Protein AF-0000000087414987 (afdb_homodimer)

pLDDT: mean 86.28, std 16.06, range [28.94, 96.12]

Foldseek 3Di:
DDKDFLLVLCVPAPVVCNVVDDPQLRRDIDDDDVDSVVDHPVNSVVVSVVSCVVVVVPDPVD/DDKDFLLVLCVPAPVVCNVVDDPQLRRDIDDDDVDSVVDHPVNSVVVSVVSCVVVVVPPPVD

Sequence (124 aa):
METVRLEEIISMVMPEAQHVLTEEELNVSIVLRDGLGSLNRHDVLEIVAATIHNTGKGALLHMETVRLEEIISMVMPEAQHVLTEEELNVSIVLRDGLGSLNRHDVLEIVAATIHNTGKGALLH

Radius of gyration: 14.1 Å; Cα contacts (8 Å, |Δi|>4): 145; chains: 2; bounding box: 29×41×29 Å

Structure (mmCIF, N/CA/C/O backbone):
data_AF-0000000087414987-model_v1
#
loop_
_entity.id
_entity.type
_entity.pdbx_description
1 polymer 'Uncharacterized protein'
#
loop_
_atom_site.group_PDB
_atom_site.id
_atom_site.type_symbol
_atom_site.label_atom_id
_atom_site.label_alt_id
_atom_site.label_comp_id
_atom_site.label_asym_id
_atom_site.label_entity_id
_atom_site.label_seq_id
_atom_site.pdbx_PDB_ins_code
_atom_site.Cartn_x
_atom_site.Cartn_y
_atom_site.Cartn_z
_atom_site.occupancy
_atom_site.B_iso_or_equiv
_atom_site.auth_seq_id
_atom_site.auth_comp_id
_atom_site.auth_asym_id
_atom_site.auth_atom_id
_atom_site.pdbx_PDB_model_num
ATOM 1 N N . MET A 1 1 ? 3.348 -18.203 -15.219 1 81.31 1 MET A N 1
ATOM 2 C CA . MET A 1 1 ? 2.631 -16.953 -15.438 1 81.31 1 MET A CA 1
ATOM 3 C C . MET A 1 1 ? 1.139 -17.125 -15.172 1 81.31 1 MET A C 1
ATOM 5 O O . MET A 1 1 ? 0.528 -18.094 -15.648 1 81.31 1 MET A O 1
ATOM 9 N N . GLU A 1 2 ? 0.849 -16.469 -14.266 1 88.88 2 GLU A N 1
ATOM 10 C CA . GLU A 1 2 ? -0.557 -16.547 -13.875 1 88.88 2 GLU A CA 1
ATOM 11 C C . GLU A 1 2 ? -1.195 -15.164 -13.812 1 88.88 2 GLU A C 1
ATOM 13 O O . GLU A 1 2 ? -0.565 -14.211 -13.367 1 88.88 2 GLU A O 1
ATOM 18 N N . THR A 1 3 ? -2.391 -15.078 -14.516 1 91.69 3 THR A N 1
ATOM 19 C CA . THR A 1 3 ? -3.168 -13.844 -14.445 1 91.69 3 THR A CA 1
ATOM 20 C C . THR A 1 3 ? -4.242 -13.945 -13.367 1 91.69 3 THR A C 1
ATOM 22 O O . THR A 1 3 ? -5.094 -14.836 -13.414 1 91.69 3 THR A O 1
ATOM 25 N N . VAL A 1 4 ? -4.16 -13.07 -12.461 1 94.12 4 VAL A N 1
ATOM 26 C CA . VAL A 1 4 ? -5.094 -13.07 -11.336 1 94.12 4 VAL A CA 1
ATOM 27 C C . VAL A 1 4 ? -5.582 -11.648 -11.07 1 94.12 4 VAL A C 1
ATOM 29 O O . VAL A 1 4 ? -4.922 -10.68 -11.453 1 94.12 4 VAL A O 1
ATOM 32 N N . ARG A 1 5 ? -6.73 -11.523 -10.492 1 95.12 5 ARG A N 1
ATOM 33 C CA . ARG A 1 5 ? -7.199 -10.203 -10.078 1 95.12 5 ARG A CA 1
ATOM 34 C C . ARG A 1 5 ? -6.516 -9.766 -8.789 1 95.12 5 ARG A C 1
ATOM 36 O O . ARG A 1 5 ? -6.164 -10.594 -7.949 1 95.12 5 ARG A O 1
ATOM 43 N N . LEU A 1 6 ? -6.328 -8.461 -8.703 1 96.06 6 LEU A N 1
ATOM 44 C CA . LEU A 1 6 ? -5.727 -7.938 -7.48 1 96.06 6 LEU A CA 1
ATOM 45 C C . LEU A 1 6 ? -6.523 -8.375 -6.254 1 96.06 6 LEU A C 1
ATOM 47 O O . LEU A 1 6 ? -5.949 -8.656 -5.203 1 96.06 6 LEU A O 1
ATOM 51 N N . GLU A 1 7 ? -7.848 -8.461 -6.383 1 96.12 7 GLU A N 1
ATOM 52 C CA . GLU A 1 7 ? -8.719 -8.867 -5.289 1 96.12 7 GLU A CA 1
ATOM 53 C C . GLU A 1 7 ? -8.305 -10.219 -4.719 1 96.12 7 GLU A C 1
ATOM 55 O O . GLU A 1 7 ? -8.336 -10.43 -3.504 1 96.12 7 GLU A O 1
ATOM 60 N N . GLU A 1 8 ? -7.977 -11.141 -5.602 1 94.75 8 GLU A N 1
ATOM 61 C CA . GLU A 1 8 ? -7.582 -12.477 -5.176 1 94.75 8 GLU A CA 1
ATOM 62 C C . GLU A 1 8 ? -6.273 -12.445 -4.395 1 94.75 8 GLU A C 1
ATOM 64 O O . GLU A 1 8 ? -6.129 -13.133 -3.381 1 94.75 8 GLU A O 1
ATOM 69 N N . ILE A 1 9 ? -5.352 -11.695 -4.898 1 95.12 9 ILE A N 1
ATOM 70 C CA . ILE A 1 9 ? -4.059 -11.562 -4.238 1 95.12 9 ILE A CA 1
ATOM 71 C C . ILE A 1 9 ? -4.246 -10.969 -2.844 1 95.12 9 ILE A C 1
ATOM 73 O O . ILE A 1 9 ? -3.715 -11.5 -1.862 1 95.12 9 ILE A O 1
ATOM 77 N N . ILE A 1 10 ? -5.098 -9.93 -2.742 1 95.44 10 ILE A N 1
ATOM 78 C CA . ILE A 1 10 ? -5.355 -9.242 -1.484 1 95.44 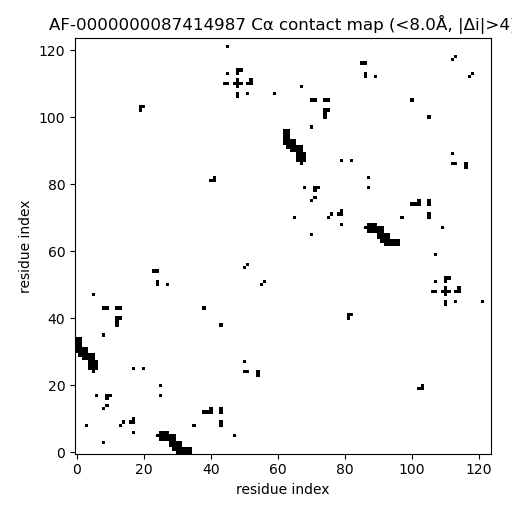10 ILE A CA 1
ATOM 79 C C . ILE A 1 10 ? -6.043 -10.188 -0.506 1 95.44 10 ILE A C 1
ATOM 81 O O . ILE A 1 10 ? -5.66 -10.273 0.663 1 95.44 10 ILE A O 1
ATOM 85 N N . SER A 1 11 ? -6.996 -10.922 -0.87 1 95.44 11 SER A N 1
ATOM 86 C CA . SER A 1 11 ? -7.773 -11.805 -0.015 1 95.44 11 SER A CA 1
ATOM 87 C C . SER A 1 11 ? -6.898 -12.891 0.603 1 95.44 11 SER A C 1
ATOM 89 O O . SER A 1 11 ? -7.148 -13.336 1.723 1 95.44 11 SER A O 1
ATOM 91 N N . MET A 1 12 ? -5.848 -13.195 -0.081 1 93.88 12 MET A N 1
ATOM 92 C CA . MET A 1 12 ? -5.008 -14.297 0.376 1 93.88 12 MET A CA 1
ATOM 93 C C . MET A 1 12 ? -3.863 -13.789 1.243 1 93.88 12 MET A C 1
ATOM 95 O O . MET A 1 12 ? -3.514 -14.414 2.246 1 93.88 12 MET A O 1
ATOM 99 N N . VAL A 1 13 ? -3.273 -12.719 0.846 1 94 13 VAL A N 1
ATOM 100 C CA . VAL A 1 13 ? -2 -12.328 1.441 1 94 13 VAL A CA 1
ATOM 101 C C . VAL A 1 13 ? -2.221 -11.164 2.412 1 94 13 VAL A C 1
ATOM 103 O O . VAL A 1 13 ? -1.556 -11.078 3.447 1 94 13 VAL A O 1
ATOM 106 N N . MET A 1 14 ? -3.059 -10.211 2.162 1 93.12 14 MET A N 1
ATOM 107 C CA . MET A 1 14 ? -3.264 -9.008 2.971 1 93.12 14 MET A CA 1
ATOM 108 C C . MET A 1 14 ? -4.738 -8.625 3.01 1 93.12 14 MET A C 1
ATOM 110 O O . MET A 1 14 ? -5.109 -7.523 2.605 1 93.12 14 MET A O 1
ATOM 114 N N . PRO A 1 15 ? -5.621 -9.43 3.576 1 93.25 15 PRO A N 1
ATOM 115 C CA . PRO A 1 15 ? -7.074 -9.25 3.574 1 93.25 15 PRO A CA 1
ATOM 116 C C . PRO A 1 15 ? -7.5 -7.918 4.191 1 93.25 15 PRO A C 1
ATOM 118 O O . PRO A 1 15 ? -8.523 -7.352 3.807 1 93.25 15 PRO A O 1
ATOM 121 N N . GLU A 1 16 ? -6.742 -7.379 5.012 1 89.5 16 GLU A N 1
ATOM 122 C CA . GLU A 1 16 ? -7.059 -6.125 5.695 1 89.5 16 GLU A CA 1
ATOM 123 C C . GLU A 1 16 ? -7.043 -4.949 4.723 1 89.5 16 GLU A C 1
ATOM 125 O O . GLU A 1 16 ? -7.59 -3.887 5.016 1 89.5 16 GLU A O 1
ATOM 130 N N . ALA A 1 17 ? -6.371 -5.109 3.541 1 91.94 17 ALA A N 1
ATOM 131 C CA . ALA A 1 17 ? -6.266 -4.023 2.568 1 91.94 17 ALA A CA 1
ATOM 132 C C . ALA A 1 17 ? -7.473 -4.004 1.635 1 91.94 17 ALA A C 1
ATOM 134 O O . ALA A 1 17 ? -7.691 -3.027 0.916 1 91.94 17 ALA A O 1
ATOM 135 N N . GLN A 1 18 ? -8.258 -4.98 1.641 1 92.88 18 GLN A N 1
ATOM 136 C CA . GLN A 1 18 ? -9.367 -5.121 0.702 1 92.88 18 GLN A CA 1
ATOM 137 C C . GLN A 1 18 ? -10.359 -3.977 0.852 1 92.88 18 GLN A C 1
ATOM 139 O O . GLN A 1 18 ? -10.906 -3.49 -0.14 1 92.88 18 GLN A O 1
ATOM 144 N N . HIS A 1 19 ? -10.578 -3.469 2.066 1 92.12 19 HIS A N 1
ATOM 145 C CA . HIS A 1 19 ? -11.586 -2.443 2.32 1 92.12 19 HIS A CA 1
ATOM 146 C C . HIS A 1 19 ? -11.031 -1.048 2.049 1 92.12 19 HIS A C 1
ATOM 148 O O . HIS A 1 19 ? -11.781 -0.072 2.021 1 92.12 19 HIS A O 1
ATOM 154 N N . VAL A 1 20 ? -9.75 -0.999 1.908 1 93.56 20 VAL A N 1
ATOM 155 C CA . VAL A 1 20 ? -9.102 0.28 1.646 1 93.56 20 VAL A CA 1
ATOM 156 C C . VAL A 1 20 ? -9.086 0.555 0.145 1 93.56 20 VAL A C 1
ATOM 158 O O . VAL A 1 20 ? -9.203 1.706 -0.283 1 93.56 20 VAL A O 1
ATOM 161 N N . LEU A 1 21 ? -9.016 -0.469 -0.726 1 93.69 21 LEU A N 1
ATOM 162 C CA . LEU A 1 21 ? -8.914 -0.347 -2.176 1 93.69 21 LEU A CA 1
ATOM 163 C C . LEU A 1 21 ? -10.289 -0.139 -2.803 1 93.69 21 LEU A C 1
ATOM 165 O O . LEU A 1 21 ? -11.289 -0.624 -2.279 1 93.69 21 LEU A O 1
ATOM 169 N N . THR A 1 22 ? -10.266 0.566 -3.861 1 92.62 22 THR A N 1
ATOM 170 C CA . THR A 1 22 ? -11.516 0.759 -4.59 1 92.62 22 THR A CA 1
ATOM 171 C C . THR A 1 22 ? -11.844 -0.47 -5.434 1 92.62 22 THR A C 1
ATOM 173 O O . THR A 1 22 ? -10.969 -1.299 -5.699 1 92.62 22 THR A O 1
ATOM 176 N N . GLU A 1 23 ? -13.148 -0.465 -5.875 1 93.75 23 GLU A N 1
ATOM 177 C CA . GLU A 1 23 ? -13.57 -1.558 -6.742 1 93.75 23 GLU A CA 1
ATOM 178 C C . GLU A 1 23 ? -12.773 -1.573 -8.039 1 93.75 23 GLU A C 1
ATOM 180 O O . GLU A 1 23 ? -12.461 -2.641 -8.57 1 93.75 23 GLU A O 1
ATOM 185 N N . GLU A 1 24 ? -12.453 -0.45 -8.547 1 93.06 24 GLU A N 1
ATOM 186 C CA . GLU A 1 24 ? -11.672 -0.328 -9.773 1 93.06 24 GLU A CA 1
ATOM 187 C C . GLU A 1 24 ? -10.281 -0.938 -9.609 1 93.06 24 GLU A C 1
ATOM 189 O O . GLU A 1 24 ? -9.805 -1.66 -10.484 1 93.06 24 GLU A O 1
ATOM 194 N N . GLU A 1 25 ? -9.688 -0.65 -8.508 1 95 25 GLU A N 1
ATOM 195 C CA . GLU A 1 25 ? -8.367 -1.203 -8.227 1 95 25 GLU A CA 1
ATOM 196 C C . GLU A 1 25 ? -8.43 -2.719 -8.055 1 95 25 GLU A C 1
ATOM 198 O O . GLU A 1 25 ? -7.594 -3.445 -8.594 1 95 25 GLU A O 1
ATOM 203 N N . LEU A 1 26 ? -9.422 -3.201 -7.301 1 95.56 26 LEU A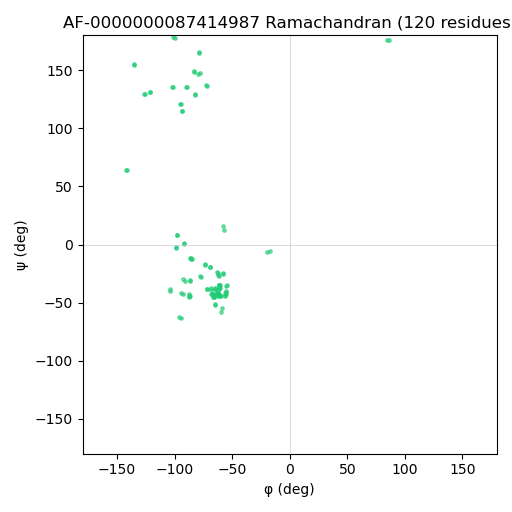 N 1
ATOM 204 C CA . LEU A 1 26 ? -9.578 -4.617 -6.984 1 95.56 26 LEU A CA 1
ATOM 205 C C . LEU A 1 26 ? -9.812 -5.438 -8.25 1 95.56 26 LEU A C 1
ATOM 207 O O . LEU A 1 26 ? -9.414 -6.602 -8.32 1 95.56 26 LEU A O 1
ATOM 211 N N . ASN A 1 27 ? -10.305 -4.801 -9.25 1 95.5 27 ASN A N 1
ATOM 212 C CA . ASN A 1 27 ? -10.68 -5.504 -10.477 1 95.5 27 ASN A CA 1
ATOM 213 C C . ASN A 1 27 ? -9.531 -5.527 -11.477 1 95.5 27 ASN A C 1
ATOM 215 O O . ASN A 1 27 ? -9.664 -6.082 -12.57 1 95.5 27 ASN A O 1
ATOM 219 N N . VAL A 1 28 ? -8.391 -4.957 -11.117 1 94.69 28 VAL A N 1
ATOM 220 C CA . VAL A 1 28 ? -7.242 -4.938 -12.016 1 94.69 28 VAL A CA 1
ATOM 221 C C . VAL A 1 28 ? -6.629 -6.336 -12.094 1 94.69 28 VAL A C 1
ATOM 223 O O . VAL A 1 28 ? -6.438 -6.996 -11.07 1 94.69 28 VAL A O 1
ATOM 226 N N . SER A 1 29 ? -6.273 -6.715 -13.344 1 94.75 29 SER A N 1
ATOM 227 C CA . SER A 1 29 ? -5.605 -7.996 -13.539 1 94.75 29 SER A CA 1
ATOM 228 C C . SER A 1 29 ? -4.09 -7.852 -13.453 1 94.75 29 SER A C 1
ATOM 230 O O . SER A 1 29 ? -3.518 -6.902 -13.992 1 94.75 29 SER A O 1
ATOM 232 N N . ILE A 1 30 ? -3.459 -8.828 -12.711 1 94 30 ILE A N 1
ATOM 233 C CA . ILE A 1 30 ? -2.016 -8.844 -12.5 1 94 30 ILE A CA 1
ATOM 234 C C . ILE A 1 30 ? -1.428 -10.148 -13.023 1 94 30 ILE A C 1
ATOM 236 O O . ILE A 1 30 ? -1.955 -11.227 -12.75 1 94 30 ILE A O 1
ATOM 240 N N . VAL A 1 31 ? -0.401 -9.992 -13.781 1 92.06 31 VAL A N 1
ATOM 241 C CA . VAL A 1 31 ? 0.315 -11.172 -14.258 1 92.06 31 VAL A CA 1
ATOM 242 C C . VAL A 1 31 ? 1.476 -11.484 -13.312 1 92.06 31 VAL A C 1
ATOM 244 O O . VAL A 1 31 ? 2.371 -10.664 -13.125 1 92.06 31 VAL A O 1
ATOM 247 N N . LEU A 1 32 ? 1.332 -12.664 -12.664 1 90.19 32 LEU A N 1
ATOM 248 C CA . LEU A 1 32 ? 2.379 -13.133 -11.758 1 90.19 32 LEU A CA 1
ATOM 249 C C . LEU A 1 32 ? 3.238 -14.195 -12.422 1 90.19 32 LEU A C 1
ATOM 251 O O . LEU A 1 32 ? 2.713 -15.125 -13.047 1 90.19 32 LEU A O 1
ATOM 255 N N . ARG A 1 33 ? 4.5 -14.102 -12.281 1 83.94 33 ARG A N 1
ATOM 256 C CA . ARG A 1 33 ? 5.41 -15.055 -12.906 1 83.94 33 ARG A CA 1
ATOM 257 C C . ARG A 1 33 ? 5.637 -16.266 -12 1 83.94 33 ARG A C 1
ATOM 259 O O . ARG A 1 33 ? 5.707 -17.406 -12.484 1 83.94 33 ARG A O 1
ATOM 266 N N . ASP A 1 34 ? 5.863 -15.938 -10.633 1 85.81 34 ASP A N 1
ATOM 267 C CA . ASP A 1 34 ? 6.195 -17.016 -9.711 1 85.81 34 ASP A CA 1
ATOM 268 C C . ASP A 1 34 ? 4.965 -17.484 -8.93 1 85.81 34 ASP A C 1
ATOM 270 O O . ASP A 1 34 ? 5.078 -18.25 -7.98 1 85.81 34 ASP A O 1
ATOM 274 N N . GLY A 1 35 ? 3.809 -17 -9.297 1 83.44 35 GLY A N 1
ATOM 275 C CA . GLY A 1 35 ? 2.572 -17.438 -8.672 1 83.44 35 GLY A CA 1
ATOM 276 C C . GLY A 1 35 ? 2.252 -16.688 -7.391 1 83.44 35 GLY A C 1
ATOM 277 O O . GLY A 1 35 ? 3.086 -15.945 -6.879 1 83.44 35 GLY A O 1
ATOM 278 N N . LEU A 1 36 ? 1.047 -16.984 -6.77 1 85.31 36 LEU A N 1
ATOM 279 C CA . LEU A 1 36 ? 0.503 -16.328 -5.59 1 85.31 36 LEU A CA 1
ATOM 280 C C . LEU A 1 36 ? 1.192 -16.812 -4.32 1 85.31 36 LEU A C 1
ATOM 282 O O . LEU A 1 36 ? 1.345 -16.062 -3.359 1 85.31 36 LEU A O 1
ATOM 286 N N . GLY A 1 37 ? 1.663 -18 -4.391 1 85.69 37 GLY A N 1
ATOM 287 C CA . GLY A 1 37 ? 2.189 -18.641 -3.195 1 85.69 37 GLY A CA 1
ATOM 288 C C . GLY A 1 37 ? 3.537 -18.078 -2.768 1 85.69 37 GLY A C 1
ATOM 289 O O . GLY A 1 37 ? 3.969 -18.297 -1.633 1 85.69 37 GLY A O 1
ATOM 290 N N . SER A 1 38 ? 4.262 -17.391 -3.576 1 87.75 38 SER A N 1
ATOM 291 C CA . SER A 1 38 ? 5.59 -16.891 -3.252 1 87.75 38 SER A CA 1
ATOM 292 C C . SER A 1 38 ? 5.535 -15.422 -2.828 1 87.75 38 SER A C 1
ATOM 294 O O . SER A 1 38 ? 6.543 -14.859 -2.402 1 87.75 38 SER A O 1
ATOM 296 N N . LEU A 1 39 ? 4.41 -14.789 -2.848 1 90.44 39 LEU A N 1
ATOM 297 C CA . LEU A 1 39 ? 4.25 -13.375 -2.547 1 90.44 39 LEU A CA 1
ATOM 298 C C . LEU A 1 39 ? 4.184 -13.141 -1.04 1 90.44 39 LEU A C 1
ATOM 300 O O . LEU A 1 39 ? 3.514 -13.891 -0.323 1 90.44 39 LEU A O 1
ATOM 304 N N . ASN A 1 40 ? 4.977 -12.273 -0.62 1 91.06 40 ASN A N 1
ATOM 305 C CA . ASN A 1 40 ? 4.816 -11.805 0.752 1 91.06 40 ASN A CA 1
ATOM 306 C C . ASN A 1 40 ? 4.078 -10.477 0.806 1 91.06 40 ASN A C 1
ATOM 308 O O . ASN A 1 40 ? 3.699 -9.922 -0.231 1 91.06 40 ASN A O 1
ATOM 312 N N . ARG A 1 41 ? 3.812 -9.953 1.92 1 91.75 41 ARG A N 1
ATOM 313 C CA . ARG A 1 41 ? 3.023 -8.742 2.109 1 91.75 41 ARG A CA 1
ATOM 314 C C . ARG A 1 41 ? 3.689 -7.543 1.438 1 91.75 41 ARG A C 1
ATOM 316 O O . ARG A 1 41 ? 3.008 -6.684 0.869 1 91.75 41 ARG A O 1
ATOM 323 N N . HIS A 1 42 ? 5 -7.531 1.548 1 92 42 HIS A N 1
ATOM 324 C CA . HIS A 1 42 ? 5.699 -6.426 0.901 1 92 42 HIS A CA 1
ATOM 325 C C . HIS A 1 42 ? 5.574 -6.508 -0.617 1 92 42 HIS A C 1
ATOM 327 O O . HIS A 1 42 ? 5.418 -5.484 -1.287 1 92 42 HIS A O 1
ATOM 333 N N . ASP A 1 43 ? 5.711 -7.711 -1.176 1 91.44 43 ASP A N 1
ATOM 334 C CA . ASP A 1 43 ? 5.52 -7.891 -2.611 1 91.44 43 ASP A CA 1
ATOM 335 C C . ASP A 1 43 ? 4.148 -7.391 -3.051 1 91.44 43 ASP A C 1
ATOM 337 O O . ASP A 1 43 ? 4.02 -6.738 -4.09 1 91.44 43 ASP A O 1
ATOM 341 N N . VAL A 1 44 ? 3.191 -7.652 -2.262 1 92.5 44 VAL A N 1
ATOM 342 C CA . VAL A 1 44 ? 1.819 -7.266 -2.572 1 92.5 44 VAL A CA 1
ATOM 343 C C . VAL A 1 44 ? 1.685 -5.746 -2.512 1 92.5 44 VAL A C 1
ATOM 345 O O . VAL A 1 44 ? 1.027 -5.141 -3.359 1 92.5 44 VAL A O 1
ATOM 348 N N . LEU A 1 45 ? 2.322 -5.195 -1.591 1 92.38 45 LEU A N 1
ATOM 349 C CA . LEU A 1 45 ? 2.297 -3.74 -1.484 1 92.38 45 LEU A CA 1
ATOM 350 C C . LEU A 1 45 ? 2.875 -3.094 -2.738 1 92.38 45 LEU A C 1
ATOM 352 O O . LEU A 1 45 ? 2.406 -2.037 -3.17 1 92.38 45 LEU A O 1
ATOM 356 N N . GLU A 1 46 ? 3.789 -3.68 -3.271 1 92.44 46 GLU A N 1
ATOM 357 C CA . GLU A 1 46 ? 4.379 -3.168 -4.504 1 92.44 46 GLU A CA 1
ATOM 358 C C . GLU A 1 46 ? 3.395 -3.266 -5.668 1 92.44 46 GLU A C 1
ATOM 360 O O . GLU A 1 46 ? 3.295 -2.346 -6.48 1 92.44 46 GLU A O 1
ATOM 365 N N . ILE A 1 47 ? 2.76 -4.348 -5.699 1 92.75 47 ILE A N 1
ATOM 366 C CA . ILE A 1 47 ? 1.757 -4.551 -6.742 1 92.75 47 ILE A CA 1
ATOM 367 C C . ILE A 1 47 ? 0.635 -3.527 -6.582 1 92.75 47 ILE A C 1
ATOM 369 O O . ILE A 1 47 ? 0.191 -2.924 -7.562 1 92.75 47 ILE A O 1
ATOM 373 N N . VAL A 1 48 ? 0.262 -3.346 -5.273 1 92.81 48 VAL A N 1
ATOM 374 C CA . VAL A 1 48 ? -0.786 -2.373 -4.98 1 92.81 48 VAL A CA 1
ATOM 375 C C . VAL A 1 48 ? -0.323 -0.977 -5.387 1 92.81 48 VAL A C 1
ATOM 377 O O . VAL A 1 48 ? -1.081 -0.218 -6 1 92.81 48 VAL A O 1
ATOM 380 N N . ALA A 1 49 ? 0.877 -0.675 -5.105 1 92.56 49 ALA A N 1
ATOM 381 C CA . ALA A 1 49 ? 1.435 0.626 -5.465 1 92.56 49 ALA A CA 1
ATOM 382 C C . ALA A 1 49 ? 1.395 0.84 -6.977 1 92.56 49 ALA A C 1
ATOM 384 O O . ALA A 1 49 ? 1.003 1.911 -7.445 1 92.56 49 ALA A O 1
ATOM 385 N N . ALA A 1 50 ? 1.762 -0.129 -7.691 1 90.69 50 ALA A N 1
ATOM 386 C CA . ALA A 1 50 ? 1.747 -0.039 -9.148 1 90.69 50 AL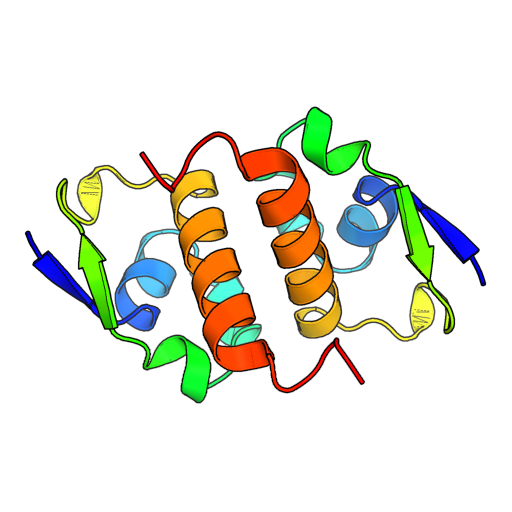A A CA 1
ATOM 387 C C . ALA A 1 50 ? 0.324 0.119 -9.672 1 90.69 50 ALA A C 1
ATOM 389 O O . ALA A 1 50 ? 0.085 0.871 -10.625 1 90.69 50 ALA A O 1
ATOM 390 N N . THR A 1 51 ? -0.589 -0.565 -9.055 1 92.69 51 THR A N 1
ATOM 391 C CA . THR A 1 51 ? -1.991 -0.492 -9.453 1 92.69 51 THR A CA 1
ATOM 392 C C . THR A 1 51 ? -2.547 0.911 -9.219 1 92.69 51 THR A C 1
ATOM 394 O O . THR A 1 51 ? -3.199 1.479 -10.094 1 92.69 51 THR A O 1
ATOM 397 N N . ILE A 1 52 ? -2.342 1.394 -7.996 1 91.19 52 ILE A N 1
ATOM 398 C CA . ILE A 1 52 ? -2.801 2.729 -7.633 1 91.19 52 ILE A CA 1
ATOM 399 C C . ILE A 1 52 ? -2.213 3.758 -8.594 1 91.19 52 ILE A C 1
ATOM 401 O O . ILE A 1 52 ? -2.918 4.656 -9.062 1 91.19 52 ILE A O 1
ATOM 405 N N . HIS A 1 53 ? -0.935 3.645 -8.906 1 85.62 53 HIS A N 1
ATOM 406 C CA . HIS A 1 53 ? -0.277 4.559 -9.836 1 85.62 53 HIS A CA 1
ATOM 407 C C . HIS A 1 53 ? -0.908 4.484 -11.219 1 85.62 53 HIS A C 1
ATOM 409 O O . HIS A 1 53 ? -1.135 5.516 -11.859 1 85.62 53 HIS A O 1
ATOM 415 N N . ASN A 1 54 ? -1.149 3.357 -11.602 1 86.88 54 ASN A N 1
ATOM 416 C CA . ASN A 1 54 ? -1.701 3.15 -12.938 1 86.88 54 ASN A CA 1
ATOM 417 C C . ASN A 1 54 ? -3.154 3.607 -13.023 1 86.88 54 ASN A C 1
ATOM 419 O O . ASN A 1 54 ? -3.582 4.145 -14.047 1 86.88 54 ASN A O 1
ATOM 423 N N . THR A 1 55 ? -3.816 3.314 -11.914 1 86.19 55 THR A N 1
ATOM 424 C CA . THR A 1 55 ? -5.227 3.68 -11.914 1 86.19 55 THR A CA 1
ATOM 425 C C . THR A 1 55 ? -5.414 5.117 -11.445 1 86.19 55 THR A C 1
ATOM 427 O O . THR A 1 55 ? -6.422 5.754 -11.758 1 86.19 55 THR A O 1
ATOM 430 N N . GLY A 1 56 ? -4.602 5.484 -10.312 1 69.75 56 GLY A N 1
ATOM 431 C CA . GLY A 1 56 ? -4.672 6.809 -9.711 1 69.75 56 GLY A CA 1
ATOM 432 C C . GLY A 1 56 ? -4.195 7.91 -10.641 1 69.75 56 GLY A C 1
ATOM 433 O O . GLY A 1 56 ? -4.383 9.094 -10.352 1 69.75 56 GLY A O 1
ATOM 434 N N . LYS A 1 57 ? -3.064 7.719 -11.547 1 56.84 57 LYS A N 1
ATOM 435 C CA . LYS A 1 57 ? -2.799 8.891 -12.375 1 56.84 57 LYS A CA 1
ATOM 436 C C . LYS A 1 57 ? -4 9.836 -12.398 1 56.84 57 LYS A C 1
ATOM 438 O O . LYS A 1 57 ? -3.879 10.992 -12.797 1 56.84 57 LYS A O 1
ATOM 443 N N . GLY A 1 58 ? -5.023 9.578 -11.891 1 43.34 58 GLY A N 1
ATOM 444 C CA . GLY A 1 58 ? -5.848 10.773 -11.812 1 43.34 58 GLY A CA 1
ATOM 445 C C . GLY A 1 58 ? -5.688 11.531 -10.5 1 43.34 58 GLY A C 1
ATOM 446 O O . GLY A 1 58 ? -6.02 12.711 -10.414 1 43.34 58 GLY A O 1
ATOM 447 N N . ALA A 1 59 ? -5.375 10.961 -9.328 1 40.5 59 ALA A N 1
ATOM 448 C CA . ALA A 1 59 ? -5.684 11.758 -8.148 1 40.5 59 ALA A CA 1
ATOM 449 C C . ALA A 1 59 ? -4.453 12.531 -7.672 1 40.5 59 ALA A C 1
ATOM 451 O O . ALA A 1 59 ? -4.578 13.625 -7.117 1 40.5 59 ALA A O 1
ATOM 452 N N . LEU A 1 60 ? -3.338 12 -7.246 1 38.62 60 LEU A N 1
ATOM 453 C CA . LEU A 1 60 ? -2.322 12.711 -6.477 1 38.62 60 LEU A CA 1
ATOM 454 C C . LEU A 1 60 ? -1.783 13.898 -7.258 1 38.62 60 LEU A C 1
ATOM 456 O O . LEU A 1 60 ? -1.18 14.805 -6.68 1 38.62 60 LEU A O 1
ATOM 460 N N . LEU A 1 61 ? -1.278 13.719 -8.352 1 31.34 61 LEU A N 1
ATOM 461 C CA . LEU A 1 61 ? -0.621 14.883 -8.945 1 31.34 61 LEU A CA 1
ATOM 462 C C . LEU A 1 61 ? -1.594 16.047 -9.086 1 31.34 61 LEU A C 1
ATOM 464 O O . LEU A 1 61 ? -1.235 17.094 -9.617 1 31.34 61 LEU A O 1
ATOM 468 N N . HIS A 1 62 ? -2.707 16.109 -8.484 1 29.25 62 HIS A N 1
ATOM 469 C CA . HIS A 1 62 ? -3.135 17.5 -8.633 1 29.25 62 HIS A CA 1
ATOM 470 C C . HIS A 1 62 ? -2.645 18.359 -7.477 1 29.25 62 HIS A C 1
ATOM 472 O O . HIS A 1 62 ? -2.68 17.922 -6.32 1 29.25 62 HIS A O 1
ATOM 478 N N . MET B 1 1 ? 0.997 23.234 5.781 1 81.25 1 MET B N 1
ATOM 479 C CA . MET B 1 1 ? 2.055 22.375 5.277 1 81.25 1 MET B CA 1
ATOM 480 C C . MET B 1 1 ? 2.861 21.781 6.426 1 81.25 1 MET B C 1
ATOM 482 O O . MET B 1 1 ? 3.256 22.484 7.352 1 81.25 1 MET B O 1
ATOM 486 N N . GLU B 1 2 ? 2.693 20.609 6.441 1 88.94 2 GLU B N 1
ATOM 487 C CA . GLU B 1 2 ? 3.391 19.906 7.512 1 88.94 2 GLU B CA 1
ATOM 488 C C . GLU B 1 2 ? 4.258 18.781 6.961 1 88.94 2 GLU B C 1
ATOM 490 O O . GLU B 1 2 ? 3.859 18.078 6.027 1 88.94 2 GLU B O 1
ATOM 495 N N . THR B 1 3 ? 5.555 18.812 7.426 1 91.69 3 THR B N 1
ATOM 496 C CA . THR B 1 3 ? 6.461 17.734 7.074 1 91.69 3 THR B CA 1
ATOM 497 C C . THR B 1 3 ? 6.473 16.672 8.164 1 91.69 3 THR B C 1
ATOM 499 O O . THR B 1 3 ? 6.777 16.953 9.32 1 91.69 3 THR B O 1
ATOM 502 N N . VAL B 1 4 ? 6.133 15.508 7.77 1 94.12 4 VAL B N 1
ATOM 503 C CA . VAL B 1 4 ? 6.055 14.398 8.719 1 94.12 4 VAL B CA 1
ATOM 504 C C . VAL B 1 4 ? 6.707 13.156 8.109 1 94.12 4 VAL B C 1
ATOM 506 O O . VAL B 1 4 ? 6.82 13.039 6.891 1 94.12 4 VAL B O 1
ATOM 509 N N . ARG B 1 5 ? 7.16 12.273 8.953 1 95.25 5 ARG B N 1
ATOM 510 C CA . ARG B 1 5 ? 7.672 11 8.453 1 95.25 5 ARG B CA 1
ATOM 511 C C . ARG B 1 5 ? 6.527 10.047 8.125 1 95.25 5 ARG B C 1
ATOM 513 O O . ARG B 1 5 ? 5.469 10.094 8.75 1 95.25 5 ARG B O 1
ATOM 520 N N . LEU B 1 6 ? 6.785 9.25 7.102 1 96.12 6 LEU B N 1
ATOM 521 C CA . LEU B 1 6 ? 5.77 8.266 6.734 1 96.12 6 LEU B CA 1
ATOM 522 C C . LEU B 1 6 ? 5.398 7.395 7.934 1 96.12 6 LEU B C 1
ATOM 524 O O . LEU B 1 6 ? 4.234 7.027 8.102 1 96.12 6 LEU B O 1
ATOM 528 N N . GLU B 1 7 ? 6.371 7.086 8.812 1 96.12 7 GLU B N 1
ATOM 529 C CA . GLU B 1 7 ? 6.148 6.266 9.992 1 96.12 7 GLU B CA 1
ATOM 530 C C . GLU B 1 7 ? 5.039 6.848 10.867 1 96.12 7 GLU B C 1
ATOM 532 O O . GLU B 1 7 ? 4.219 6.109 11.414 1 96.12 7 GLU B O 1
ATOM 537 N N . GLU B 1 8 ? 5.062 8.164 11.023 1 94.75 8 GLU B N 1
ATOM 538 C CA . GLU B 1 8 ? 4.062 8.836 11.852 1 94.75 8 GLU B CA 1
ATOM 539 C C . GLU B 1 8 ? 2.668 8.711 11.242 1 94.75 8 GLU B C 1
ATOM 541 O O . GLU B 1 8 ? 1.691 8.469 11.953 1 94.75 8 GLU B O 1
ATOM 546 N N . ILE B 1 9 ? 2.596 8.906 9.953 1 95.19 9 ILE B N 1
ATOM 547 C CA . ILE B 1 9 ? 1.323 8.805 9.25 1 95.19 9 ILE B CA 1
ATOM 548 C C . ILE B 1 9 ? 0.768 7.391 9.391 1 95.19 9 ILE B C 1
ATOM 550 O O . ILE B 1 9 ? -0.403 7.207 9.727 1 95.19 9 ILE B O 1
ATOM 554 N N . ILE B 1 10 ? 1.651 6.379 9.242 1 95.56 10 ILE B N 1
ATOM 555 C CA . ILE B 1 10 ? 1.263 4.973 9.312 1 95.56 10 ILE B CA 1
ATOM 556 C C . ILE B 1 10 ? 0.793 4.637 10.727 1 95.56 10 ILE B C 1
ATOM 558 O O . ILE B 1 10 ? -0.248 4.004 10.906 1 95.56 10 ILE B O 1
ATOM 562 N N . SER B 1 11 ? 1.438 5.016 11.727 1 95.44 11 SER B N 1
ATOM 563 C CA . SER B 1 11 ? 1.131 4.699 13.117 1 95.44 11 SER B CA 1
ATOM 564 C C . SER B 1 11 ? -0.239 5.238 13.516 1 95.44 11 SER B C 1
AT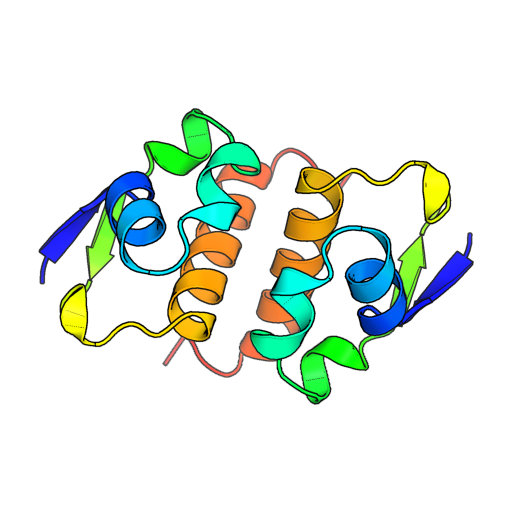OM 566 O O . SER B 1 11 ? -0.933 4.633 14.336 1 95.44 11 SER B O 1
ATOM 568 N N . MET B 1 12 ? -0.619 6.266 12.859 1 93.81 12 MET B N 1
ATOM 569 C CA . MET B 1 12 ? -1.867 6.918 13.242 1 93.81 12 MET B CA 1
ATOM 570 C C . MET B 1 12 ? -3.039 6.375 12.43 1 93.81 12 MET B C 1
ATOM 572 O O . MET B 1 12 ? -4.129 6.176 12.969 1 93.81 12 MET B O 1
ATOM 576 N N . VAL B 1 13 ? -2.838 6.188 11.18 1 94.06 13 VAL B N 1
ATOM 577 C CA . VAL B 1 13 ? -3.965 5.953 10.281 1 94.06 13 VAL B CA 1
ATOM 578 C C . VAL B 1 13 ? -4.035 4.469 9.922 1 94.06 13 VAL B C 1
ATOM 580 O O . VAL B 1 13 ? -5.121 3.912 9.766 1 94.06 13 VAL B O 1
ATOM 583 N N . MET B 1 14 ? -2.971 3.783 9.695 1 92.94 14 MET B N 1
ATOM 584 C CA . MET B 1 14 ? -2.934 2.396 9.242 1 92.94 14 MET B CA 1
ATOM 585 C C . MET B 1 14 ? -1.805 1.63 9.922 1 92.94 14 MET B C 1
ATOM 587 O O . MET B 1 14 ? -0.915 1.102 9.25 1 92.94 14 MET B O 1
ATOM 591 N N . PRO B 1 15 ? -1.812 1.426 11.234 1 93.19 15 PRO B N 1
ATOM 592 C CA . PRO B 1 15 ? -0.739 0.821 12.023 1 93.19 15 PRO B CA 1
ATOM 593 C C . PRO B 1 15 ? -0.379 -0.586 11.555 1 93.19 15 PRO B C 1
ATOM 595 O O . PRO B 1 15 ? 0.772 -1.01 11.688 1 93.19 15 PRO B O 1
ATOM 598 N N . GLU B 1 16 ? -1.252 -1.247 10.945 1 89.5 16 GLU B N 1
ATOM 599 C CA . GLU B 1 16 ? -1.032 -2.613 10.477 1 89.5 16 GLU B CA 1
ATOM 600 C C . GLU B 1 16 ? -0.027 -2.65 9.328 1 89.5 16 GLU B C 1
ATOM 602 O O . GLU B 1 16 ? 0.533 -3.705 9.023 1 89.5 16 GLU B O 1
ATOM 607 N N . ALA B 1 17 ? 0.198 -1.488 8.641 1 92.12 17 ALA B N 1
ATOM 608 C CA . ALA B 1 17 ? 1.111 -1.436 7.504 1 92.12 17 ALA B CA 1
ATOM 609 C C . ALA B 1 17 ? 2.547 -1.203 7.961 1 92.12 17 ALA B C 1
ATOM 611 O O . ALA B 1 17 ? 3.49 -1.379 7.188 1 92.12 17 ALA B O 1
ATOM 612 N N . GLN B 1 18 ? 2.746 -0.875 9.148 1 92.75 18 GLN B N 1
ATOM 613 C CA . GLN B 1 18 ? 4.062 -0.509 9.664 1 92.75 18 GLN B CA 1
ATOM 614 C C . GLN B 1 18 ? 5.043 -1.67 9.539 1 92.75 18 GLN B C 1
ATOM 616 O O . GLN B 1 18 ? 6.223 -1.464 9.234 1 92.75 18 GLN B O 1
ATOM 621 N N . HIS B 1 19 ? 4.586 -2.912 9.695 1 92.19 19 HIS B N 1
ATOM 622 C CA . HIS B 1 19 ? 5.469 -4.074 9.688 1 92.19 19 HIS B CA 1
ATOM 623 C C . HIS B 1 19 ? 5.73 -4.562 8.266 1 92.19 19 HIS B C 1
ATOM 625 O O . HIS B 1 19 ? 6.598 -5.41 8.047 1 92.19 19 HIS B O 1
ATOM 631 N N . VAL B 1 20 ? 4.953 -4.059 7.383 1 93.56 20 VAL B N 1
ATOM 632 C CA . VAL B 1 20 ? 5.098 -4.449 5.984 1 93.56 20 VAL B CA 1
ATOM 633 C C . VAL B 1 20 ? 6.133 -3.557 5.301 1 93.56 20 VAL B C 1
ATOM 635 O O . VAL B 1 20 ? 6.871 -4.008 4.422 1 93.56 20 VAL B O 1
ATOM 638 N N . LEU B 1 21 ? 6.293 -2.275 5.715 1 93.75 21 LEU B N 1
ATOM 639 C CA . LEU B 1 21 ? 7.188 -1.297 5.102 1 93.75 21 LEU B CA 1
ATOM 640 C C . LEU B 1 21 ? 8.609 -1.455 5.629 1 93.75 21 LEU B C 1
ATOM 642 O O . LEU B 1 21 ? 8.812 -1.862 6.773 1 93.75 21 LEU B O 1
ATOM 646 N N . THR B 1 22 ? 9.523 -1.13 4.777 1 92.5 22 THR B N 1
ATOM 647 C CA . THR B 1 22 ? 10.914 -1.158 5.203 1 92.5 22 THR B CA 1
ATOM 648 C C . THR B 1 22 ? 11.258 0.089 6.016 1 92.5 22 THR B C 1
ATOM 650 O O . THR B 1 22 ? 10.539 1.091 5.953 1 92.5 22 THR B O 1
ATOM 653 N N . GLU B 1 23 ? 12.438 -0.036 6.719 1 93.81 23 GLU B N 1
ATOM 654 C CA . GLU B 1 23 ? 12.914 1.112 7.484 1 93.81 23 GLU B CA 1
ATOM 655 C C . GLU B 1 23 ? 13.18 2.311 6.578 1 93.81 23 GLU B C 1
ATOM 657 O O . GLU B 1 23 ? 12.93 3.455 6.965 1 93.81 23 GLU B O 1
ATOM 662 N N . GLU B 1 24 ? 13.672 2.066 5.426 1 93.06 24 GLU B N 1
ATOM 663 C CA . GLU B 1 24 ? 13.953 3.121 4.457 1 93.06 24 GLU B CA 1
ATOM 664 C C . GLU B 1 24 ? 12.672 3.85 4.047 1 93.06 24 GLU B C 1
ATOM 666 O O . GLU B 1 24 ? 12.656 5.078 3.969 1 93.06 24 GLU B O 1
ATOM 671 N N . GLU B 1 25 ? 11.664 3.098 3.805 1 95.19 25 GLU B N 1
ATOM 672 C CA . GLU B 1 25 ? 10.383 3.695 3.434 1 95.19 25 GLU B CA 1
ATOM 673 C C . GLU B 1 25 ? 9.789 4.492 4.594 1 95.19 25 GLU B C 1
ATOM 675 O O . GLU B 1 25 ? 9.305 5.609 4.402 1 95.19 25 GLU B O 1
ATOM 680 N N . LEU B 1 26 ? 9.836 3.92 5.812 1 95.62 26 LEU B N 1
ATOM 681 C CA . LEU B 1 26 ? 9.25 4.527 7.008 1 95.62 26 LEU B CA 1
ATOM 682 C C . LEU B 1 26 ? 9.938 5.848 7.332 1 95.62 26 LEU B C 1
ATOM 684 O O . LEU B 1 26 ? 9.312 6.754 7.887 1 95.62 26 LEU B O 1
ATOM 688 N N . ASN B 1 27 ? 11.125 5.992 6.879 1 95.5 27 ASN B N 1
ATOM 689 C CA . ASN B 1 27 ? 11.922 7.164 7.223 1 95.5 27 ASN B CA 1
ATOM 690 C C . ASN B 1 27 ? 11.758 8.281 6.195 1 95.5 27 ASN B C 1
ATOM 692 O O . ASN B 1 27 ? 12.352 9.352 6.332 1 95.5 27 ASN B O 1
ATOM 696 N N . VAL B 1 28 ? 10.945 8.055 5.184 1 94.69 28 VAL B N 1
ATOM 697 C CA . VAL B 1 28 ? 10.719 9.07 4.152 1 94.69 28 VAL B CA 1
ATOM 698 C C . VAL B 1 28 ? 9.883 10.211 4.723 1 94.69 28 VAL B C 1
ATOM 700 O O . VAL B 1 28 ? 8.875 9.969 5.391 1 94.69 28 VAL B O 1
ATOM 703 N N . SER B 1 29 ? 10.32 11.445 4.375 1 94.69 29 SER B N 1
ATOM 704 C CA . SER B 1 29 ? 9.555 12.617 4.793 1 94.69 29 SER B CA 1
ATOM 705 C C . SER B 1 29 ? 8.5 12.984 3.76 1 94.69 29 SER B C 1
ATOM 707 O O . SER B 1 29 ? 8.773 12.977 2.557 1 94.69 29 SER B O 1
ATOM 709 N N . ILE B 1 30 ? 7.254 13.289 4.277 1 94.06 30 ILE B N 1
ATOM 710 C CA . ILE B 1 30 ? 6.121 13.641 3.432 1 94.06 30 ILE B CA 1
ATOM 711 C C . ILE B 1 30 ? 5.602 15.023 3.814 1 94.06 30 ILE B C 1
ATOM 713 O O . ILE B 1 30 ? 5.434 15.328 5 1 94.06 30 ILE B O 1
ATOM 717 N N . VAL B 1 31 ? 5.426 15.812 2.822 1 91.94 31 VAL B N 1
ATOM 718 C CA . VAL B 1 31 ? 4.824 17.125 3.047 1 91.94 31 VAL B CA 1
ATOM 719 C C . VAL B 1 31 ? 3.316 17.047 2.824 1 91.94 31 VAL B C 1
ATOM 721 O O . VAL B 1 31 ? 2.861 16.703 1.733 1 91.94 31 VAL B O 1
ATOM 724 N N . LEU B 1 32 ? 2.592 17.281 3.951 1 90 32 LEU B N 1
ATOM 725 C CA . LEU B 1 32 ? 1.134 17.297 3.893 1 90 32 LEU B CA 1
ATOM 726 C C . LEU B 1 32 ? 0.6 18.719 3.893 1 90 32 LEU B C 1
ATOM 728 O O . LEU B 1 32 ? 1.053 19.562 4.68 1 90 32 LEU B O 1
ATOM 732 N N . ARG B 1 33 ? -0.323 18.984 3.072 1 83.81 33 ARG B N 1
ATOM 733 C CA . ARG B 1 33 ? -0.882 20.328 2.975 1 83.81 33 ARG B CA 1
ATOM 734 C C . ARG B 1 33 ? -2.027 20.516 3.963 1 83.81 33 ARG B C 1
ATOM 736 O O . ARG B 1 33 ? -2.156 21.578 4.578 1 83.81 33 ARG B O 1
ATOM 743 N N . ASP B 1 34 ? -2.936 19.422 3.988 1 85.62 34 ASP B N 1
ATOM 744 C CA . ASP B 1 34 ? -4.125 19.562 4.824 1 85.62 34 ASP B CA 1
ATOM 745 C C . ASP B 1 34 ? -3.93 18.875 6.176 1 85.62 34 ASP B C 1
ATOM 747 O O . ASP B 1 34 ? -4.879 18.75 6.953 1 85.62 34 ASP B O 1
ATOM 751 N N . GLY B 1 35 ? -2.734 18.422 6.453 1 83.19 35 GLY B N 1
ATOM 752 C CA . GLY B 1 35 ? -2.428 17.844 7.75 1 83.19 35 GLY B CA 1
ATOM 753 C C . GLY B 1 35 ? -2.766 16.359 7.836 1 83.19 35 GLY B C 1
ATOM 754 O O . GLY B 1 35 ? -3.406 15.812 6.934 1 83.19 35 GLY B O 1
ATOM 755 N N . LEU B 1 36 ? -2.443 15.688 9 1 85.38 36 LEU B N 1
ATOM 756 C CA . LEU B 1 36 ? -2.594 14.258 9.25 1 85.38 36 LEU B CA 1
ATOM 757 C C . LEU B 1 36 ? -4.047 13.914 9.562 1 85.38 36 LEU B C 1
ATOM 759 O O . LEU B 1 36 ? -4.508 12.812 9.242 1 85.38 36 LEU B O 1
ATOM 763 N N . GLY B 1 37 ? -4.727 14.867 10.078 1 85.62 37 GLY B N 1
ATOM 764 C CA . GLY B 1 37 ? -6.066 14.602 10.57 1 85.62 37 GLY B CA 1
ATOM 765 C C . GLY B 1 37 ? -7.086 14.414 9.461 1 85.62 37 GLY B C 1
ATOM 766 O O . GLY B 1 37 ? -8.18 13.891 9.695 1 85.62 37 GLY B O 1
ATOM 767 N N . SER B 1 38 ? -6.832 14.797 8.273 1 87.5 38 SER B N 1
ATOM 768 C CA . SER B 1 38 ? -7.789 14.695 7.172 1 87.5 38 SER B CA 1
ATOM 769 C C . SER B 1 38 ? -7.512 13.469 6.312 1 87.5 38 SER B C 1
ATOM 771 O O . SER B 1 38 ? -8.281 13.164 5.395 1 87.5 38 SER B O 1
ATOM 773 N N . LEU B 1 39 ? -6.516 12.719 6.57 1 90.44 39 LEU B N 1
ATOM 774 C CA . LEU B 1 39 ? -6.109 11.57 5.77 1 90.44 39 LEU B CA 1
ATOM 775 C C . LEU B 1 39 ? -6.941 10.344 6.125 1 90.44 39 LEU B C 1
ATOM 777 O O . LEU B 1 39 ? -7.191 10.078 7.301 1 90.44 39 LEU B O 1
ATOM 781 N N . ASN B 1 40 ? -7.441 9.766 5.141 1 91.12 40 ASN B N 1
ATOM 782 C CA . ASN B 1 40 ? -8.047 8.453 5.348 1 91.12 40 ASN B CA 1
ATOM 783 C C . ASN B 1 40 ? -7.117 7.332 4.898 1 91.12 40 ASN B C 1
ATOM 785 O O . ASN B 1 40 ? -6.004 7.59 4.43 1 91.12 40 ASN B O 1
ATOM 789 N N . ARG B 1 41 ? -7.488 6.141 5.047 1 91.62 41 ARG B N 1
ATOM 790 C CA . ARG B 1 41 ? -6.652 4.984 4.754 1 91.62 41 ARG B CA 1
ATOM 791 C C . ARG B 1 41 ? -6.277 4.938 3.277 1 91.62 41 ARG B C 1
ATOM 793 O O . ARG B 1 41 ? -5.152 4.574 2.928 1 91.62 41 ARG B O 1
ATOM 800 N N . HIS B 1 42 ? -7.25 5.301 2.477 1 92.06 42 HIS B N 1
ATOM 801 C CA . HIS B 1 42 ? -6.945 5.309 1.049 1 92.06 42 HIS B CA 1
ATOM 802 C C . HIS B 1 42 ? -5.922 6.387 0.708 1 92.06 42 HIS B C 1
ATOM 804 O O . HIS B 1 42 ? -5.043 6.172 -0.13 1 92.06 42 HIS B O 1
ATOM 810 N N . ASP B 1 43 ? -6.074 7.57 1.287 1 91.38 43 ASP B N 1
ATOM 811 C CA . ASP B 1 43 ? -5.09 8.625 1.091 1 91.38 43 ASP B CA 1
ATOM 812 C C . ASP B 1 43 ? -3.688 8.148 1.469 1 91.38 43 ASP B C 1
ATOM 814 O O . ASP B 1 43 ? -2.719 8.43 0.762 1 91.38 43 ASP B O 1
ATOM 818 N N . VAL B 1 44 ? -3.611 7.434 2.523 1 92.62 44 VAL B N 1
ATOM 819 C CA . VAL B 1 44 ? -2.332 6.941 3.023 1 92.62 44 VAL B CA 1
ATOM 820 C C . VAL B 1 44 ? -1.766 5.898 2.059 1 92.62 44 VAL B C 1
ATOM 822 O O . VAL B 1 44 ? -0.563 5.891 1.783 1 92.62 44 VAL B O 1
ATOM 825 N N . LEU B 1 45 ? -2.607 5.125 1.533 1 92.44 45 LEU B N 1
ATOM 826 C CA . LEU B 1 45 ? -2.164 4.133 0.56 1 92.44 45 LEU B CA 1
ATOM 827 C C . LEU B 1 45 ? -1.546 4.809 -0.66 1 92.44 45 LEU B C 1
ATOM 829 O O . LEU B 1 45 ? -0.589 4.293 -1.242 1 92.44 45 LEU B O 1
ATOM 833 N N . GLU B 1 46 ? -2.041 5.863 -0.979 1 92.44 46 GLU B N 1
ATOM 834 C CA . GLU B 1 46 ? -1.488 6.613 -2.104 1 92.44 46 GLU B CA 1
ATOM 835 C C . GLU B 1 46 ? -0.101 7.156 -1.776 1 92.44 46 GLU B C 1
ATOM 837 O O . GLU B 1 46 ? 0.799 7.121 -2.617 1 92.44 46 GLU B O 1
ATOM 842 N N . ILE B 1 47 ? 0.002 7.645 -0.621 1 92.75 47 ILE B N 1
ATOM 843 C CA . ILE B 1 47 ? 1.29 8.156 -0.167 1 92.75 47 ILE B CA 1
ATOM 844 C C . ILE B 1 47 ? 2.312 7.023 -0.123 1 92.75 47 ILE B C 1
ATOM 846 O O . ILE B 1 47 ? 3.449 7.188 -0.574 1 92.75 47 ILE B O 1
ATOM 850 N N . VAL B 1 48 ? 1.794 5.863 0.394 1 92.94 48 VAL B N 1
ATOM 851 C CA . VAL B 1 48 ? 2.662 4.691 0.469 1 92.94 48 VAL B CA 1
ATOM 852 C C . VAL B 1 48 ? 3.074 4.266 -0.938 1 92.94 48 VAL B C 1
ATOM 854 O O . VAL B 1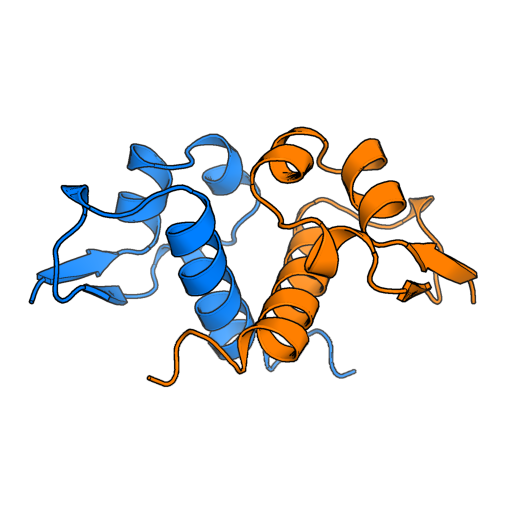 48 ? 4.246 3.965 -1.185 1 92.94 48 VAL B O 1
ATOM 857 N N . ALA B 1 49 ? 2.166 4.289 -1.823 1 92.56 49 ALA B N 1
ATOM 858 C CA . ALA B 1 49 ? 2.455 3.918 -3.207 1 92.56 49 ALA B CA 1
ATOM 859 C C . ALA B 1 49 ? 3.516 4.836 -3.811 1 92.56 49 ALA B C 1
ATOM 861 O O . ALA B 1 49 ? 4.453 4.363 -4.457 1 92.56 49 ALA B O 1
ATOM 862 N N . ALA B 1 50 ? 3.383 6.066 -3.592 1 90.88 50 ALA B N 1
ATOM 863 C CA . ALA B 1 50 ? 4.352 7.031 -4.109 1 90.88 50 ALA B CA 1
ATOM 864 C C . ALA B 1 50 ? 5.723 6.82 -3.479 1 90.88 50 ALA B C 1
ATOM 866 O O . ALA B 1 50 ? 6.75 6.941 -4.156 1 90.88 50 ALA B O 1
ATOM 867 N N . THR B 1 51 ? 5.738 6.496 -2.225 1 92.81 51 THR B N 1
ATOM 868 C CA . THR B 1 51 ? 6.984 6.25 -1.51 1 92.81 51 THR B CA 1
ATOM 869 C C . THR B 1 51 ? 7.695 5.023 -2.068 1 92.81 51 THR B C 1
ATOM 871 O O . THR B 1 51 ? 8.898 5.062 -2.33 1 92.81 51 THR B O 1
ATOM 874 N N . ILE B 1 52 ? 6.945 3.934 -2.148 1 91.19 52 ILE B N 1
ATOM 875 C CA . ILE B 1 52 ? 7.488 2.688 -2.682 1 91.19 52 ILE B CA 1
ATOM 876 C C . ILE B 1 52 ? 8.039 2.926 -4.082 1 91.19 52 ILE B C 1
ATOM 878 O O . ILE B 1 52 ? 9.133 2.459 -4.414 1 91.19 52 ILE B O 1
ATOM 882 N N . HIS B 1 53 ? 7.316 3.656 -4.918 1 85.75 53 HIS B N 1
ATOM 883 C CA . HIS B 1 53 ? 7.762 3.963 -6.273 1 85.75 53 HIS B CA 1
ATOM 884 C C . HIS B 1 53 ? 9.055 4.766 -6.258 1 85.75 53 HIS B C 1
ATOM 886 O O . HIS B 1 53 ? 9.977 4.492 -7.035 1 85.75 53 HIS B O 1
ATOM 892 N N . ASN B 1 54 ? 9.086 5.66 -5.43 1 87.12 54 ASN B N 1
ATOM 893 C CA . ASN B 1 54 ? 10.25 6.539 -5.355 1 87.12 54 ASN B CA 1
ATOM 894 C C . ASN B 1 54 ? 11.461 5.816 -4.777 1 87.12 54 ASN B C 1
ATOM 896 O O . ASN B 1 54 ? 12.594 6.051 -5.207 1 87.12 54 ASN B O 1
ATOM 900 N N . THR B 1 55 ? 11.117 4.992 -3.795 1 86.06 55 THR B N 1
ATOM 901 C CA . THR B 1 55 ? 12.211 4.277 -3.154 1 86.06 55 THR B CA 1
ATOM 902 C C . THR B 1 55 ? 12.531 2.99 -3.91 1 86.06 55 THR B C 1
ATOM 904 O O . THR B 1 55 ? 13.656 2.484 -3.83 1 86.06 55 THR B O 1
ATOM 907 N N . GLY B 1 56 ? 11.383 2.213 -4.316 1 69.38 56 GLY B N 1
ATOM 908 C CA . GLY B 1 56 ? 11.508 0.954 -5.031 1 69.38 56 GLY B CA 1
ATOM 909 C C . GLY B 1 56 ? 12.188 1.101 -6.379 1 69.38 56 GLY B C 1
ATOM 910 O O . GLY B 1 56 ? 12.586 0.108 -6.992 1 69.38 56 GLY B O 1
ATOM 911 N N . LYS B 1 57 ? 11.836 2.205 -7.219 1 57.22 57 LYS B N 1
ATOM 912 C CA . LYS B 1 57 ? 12.648 2.225 -8.43 1 57.22 57 LYS B CA 1
ATOM 913 C C . LYS B 1 57 ? 13.93 1.413 -8.25 1 57.22 57 LYS B C 1
ATOM 915 O O . LYS B 1 57 ? 14.562 1.017 -9.227 1 57.22 57 LYS B O 1
ATOM 920 N N . GLY B 1 58 ? 14.188 0.989 -7.203 1 42.75 58 GLY B N 1
ATOM 921 C CA . GLY B 1 58 ? 15.234 -0.014 -7.352 1 4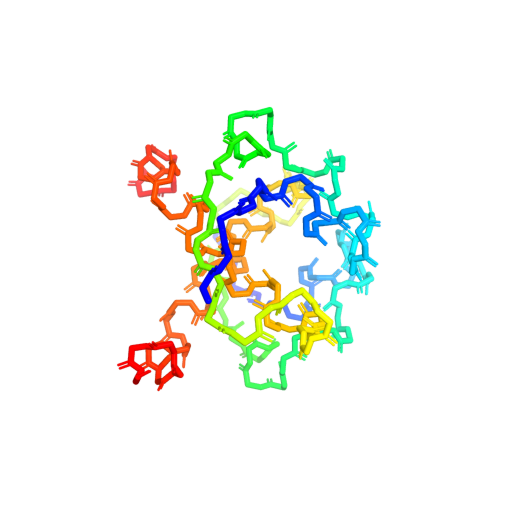2.75 58 GLY B CA 1
ATOM 922 C C . GLY B 1 58 ? 14.688 -1.414 -7.559 1 42.75 58 GLY B C 1
ATOM 923 O O . GLY B 1 58 ? 15.367 -2.277 -8.117 1 42.75 58 GLY B O 1
ATOM 924 N N . ALA B 1 59 ? 13.523 -1.858 -7.043 1 40.22 59 ALA B N 1
ATOM 925 C CA . ALA B 1 59 ? 13.305 -3.303 -7.043 1 40.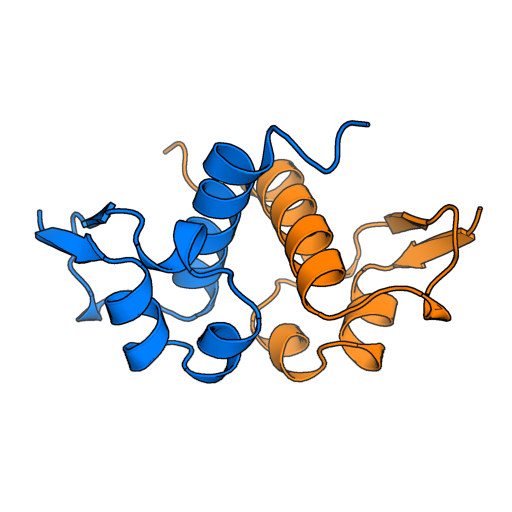22 59 ALA B CA 1
ATOM 926 C C . ALA B 1 59 ? 12.531 -3.74 -8.281 1 40.22 59 ALA B C 1
ATOM 928 O O . 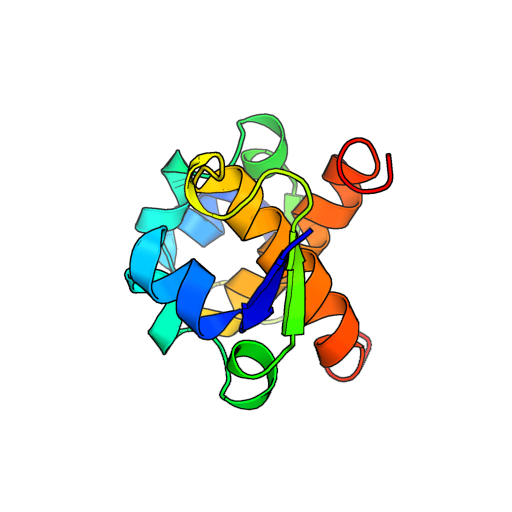ALA B 1 59 ? 12.727 -4.848 -8.789 1 40.22 59 ALA B O 1
ATOM 929 N N . LEU B 1 60 ? 11.297 -3.377 -8.586 1 38.44 60 LEU B N 1
ATOM 930 C CA . LEU B 1 60 ? 10.469 -4.004 -9.609 1 38.44 60 LEU B CA 1
ATOM 931 C C . LEU B 1 60 ? 11.141 -3.93 -10.977 1 38.44 60 LEU B C 1
ATOM 933 O O . LEU B 1 60 ? 10.742 -4.633 -11.906 1 38.44 60 LEU B O 1
ATOM 937 N N . LEU B 1 61 ? 11.484 -2.9 -11.406 1 30.45 61 LEU B N 1
ATOM 938 C CA . LEU B 1 61 ? 12.008 -2.934 -12.766 1 30.45 61 LEU B CA 1
ATOM 939 C C . LEU B 1 61 ? 13.18 -3.904 -12.867 1 30.45 61 LEU B C 1
ATOM 941 O O . LEU B 1 61 ? 13.789 -4.039 -13.938 1 30.45 61 LEU B O 1
ATOM 945 N N . HIS B 1 62 ? 13.477 -4.746 -11.953 1 28.94 62 HIS B N 1
ATOM 946 C CA . HIS B 1 62 ? 14.422 -5.652 -12.586 1 28.94 62 HIS B CA 1
ATOM 947 C C . HIS B 1 62 ? 13.711 -6.867 -13.172 1 28.94 62 HIS B C 1
ATOM 949 O O . HIS B 1 62 ? 12.789 -7.414 -12.555 1 28.94 62 HIS B O 1
#

Organism: NCBI:txid267746

Solvent-accessible surface area (backbone atoms only — not comparable to full-atom values): 7248 Å² total; per-residue (Å²): 108,38,81,41,41,41,45,58,53,29,62,72,65,43,51,82,50,57,83,52,51,50,72,71,58,34,64,35,77,42,80,31,70,80,48,77,85,72,56,49,58,48,57,48,48,50,52,48,23,53,46,45,52,70,69,34,78,69,59,75,89,107,107,38,80,41,40,41,44,60,54,28,63,72,67,42,51,83,49,56,81,53,50,51,73,72,58,34,65,36,78,40,78,31,70,79,46,78,86,72,56,49,59,49,57,47,49,51,53,49,23,53,45,47,52,70,66,32,72,66,57,74,86,105

Secondary structure (DSSP, 8-state):
-EEEEHHHHHHHH-GGGTTTS-HHHHT-EEEESS-GGG--HHHHHHHHHHHHHHHHTTSTT-/-EEEEHHHHHHHH-GGGTTTS-HHHHT-EEEESS-GGG--HHHHHHHHHHHHHHHHTTTTT-